Protein AF-A0AA90SPV7-F1 (afdb_monomer_lite)

Foldseek 3Di:
DQFDQDPN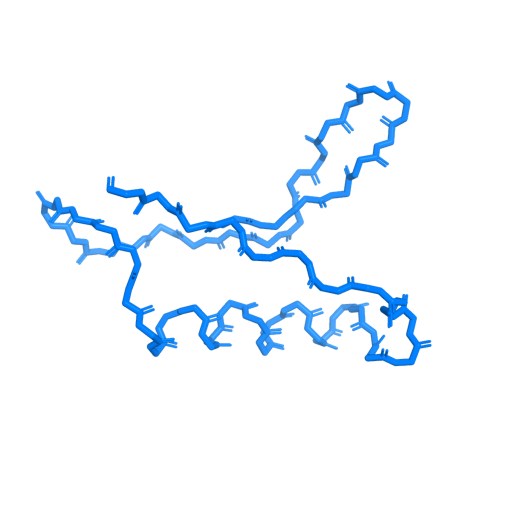DTHDDFDDDDPDPDDDDDPVVVVVRVVVVCVVQPPVNDPDDDDDDDD

Structure (mmCIF, N/CA/C/O backbone):
data_AF-A0AA90SPV7-F1
#
_entry.id   AF-A0AA90SPV7-F1
#
loop_
_atom_site.group_PDB
_atom_site.id
_atom_site.type_symbol
_atom_site.label_atom_id
_atom_site.label_alt_id
_atom_site.label_comp_id
_atom_site.label_asym_id
_atom_site.label_entity_id
_atom_site.label_seq_id
_atom_site.pdbx_PDB_ins_code
_atom_site.Cartn_x
_atom_site.Cartn_y
_atom_site.Cartn_z
_atom_site.occupancy
_atom_site.B_iso_or_equiv
_atom_site.auth_seq_id
_atom_site.auth_comp_id
_atom_site.auth_asym_id
_atom_site.auth_atom_id
_atom_site.pdbx_PDB_model_num
ATOM 1 N N . MET A 1 1 ? 5.479 3.996 -0.337 1.00 80.38 1 MET A N 1
ATOM 2 C CA . MET A 1 1 ? 5.209 3.950 1.115 1.00 80.38 1 MET A CA 1
ATOM 3 C C . MET A 1 1 ? 3.737 4.240 1.325 1.00 80.38 1 MET A C 1
ATOM 5 O O . MET A 1 1 ? 3.220 5.115 0.645 1.00 80.38 1 MET A O 1
ATOM 9 N N . VAL A 1 2 ? 3.090 3.516 2.233 1.00 85.75 2 VAL A N 1
ATOM 10 C CA . VAL A 1 2 ? 1.711 3.749 2.667 1.00 85.75 2 VAL A CA 1
ATOM 11 C C . VAL A 1 2 ? 1.707 3.935 4.178 1.00 85.75 2 VAL A C 1
ATOM 13 O O . VAL A 1 2 ? 2.387 3.205 4.907 1.00 85.75 2 VAL A O 1
ATOM 16 N N . SER A 1 3 ? 0.963 4.933 4.638 1.00 88.19 3 SER A N 1
ATOM 17 C CA . SER A 1 3 ? 0.846 5.318 6.039 1.00 88.19 3 SER A CA 1
ATOM 18 C C . SER A 1 3 ? -0.609 5.568 6.425 1.00 88.19 3 SER A C 1
ATOM 20 O O . SER A 1 3 ? -1.465 5.806 5.574 1.00 88.19 3 SER A O 1
ATOM 22 N N . ILE A 1 4 ? -0.879 5.512 7.726 1.00 88.88 4 ILE A N 1
ATOM 23 C CA . ILE A 1 4 ? -2.141 5.943 8.323 1.00 88.88 4 ILE A CA 1
ATOM 24 C C . ILE A 1 4 ? -1.933 7.353 8.867 1.00 88.88 4 ILE A C 1
ATOM 26 O O . ILE A 1 4 ? -1.020 7.586 9.659 1.00 88.88 4 ILE A O 1
ATOM 30 N N . ALA A 1 5 ? -2.787 8.288 8.461 1.00 91.06 5 ALA A N 1
ATOM 31 C CA . ALA A 1 5 ? -2.838 9.611 9.065 1.00 91.06 5 ALA A CA 1
ATOM 32 C C . ALA A 1 5 ? -3.663 9.552 10.361 1.00 91.06 5 ALA A C 1
ATOM 34 O O . ALA A 1 5 ? -4.854 9.245 10.331 1.00 91.06 5 ALA A O 1
ATOM 35 N N . TRP A 1 6 ? -3.039 9.849 11.499 1.00 92.38 6 TRP A N 1
ATOM 36 C CA . TRP A 1 6 ? -3.686 9.878 12.808 1.00 92.38 6 TRP A CA 1
ATOM 37 C C . TRP A 1 6 ? -3.175 11.048 13.651 1.00 92.38 6 TRP A C 1
ATOM 39 O O . TRP A 1 6 ? -1.972 11.201 13.831 1.00 92.38 6 TRP A O 1
ATOM 49 N N . GLN A 1 7 ? -4.085 11.888 14.160 1.00 95.38 7 GLN A N 1
ATOM 50 C CA . GLN A 1 7 ? -3.763 13.071 14.981 1.00 95.38 7 GLN A CA 1
ATOM 51 C C . GLN A 1 7 ? -2.651 13.962 14.392 1.00 95.38 7 GLN A C 1
ATOM 53 O O . GLN A 1 7 ? -1.716 14.363 15.079 1.00 95.38 7 GLN A O 1
ATOM 58 N N . GLY A 1 8 ? -2.722 14.238 13.087 1.00 94.06 8 GLY A N 1
ATOM 59 C CA . GLY A 1 8 ? -1.709 15.038 12.385 1.00 94.06 8 GLY A CA 1
ATOM 60 C C . GLY A 1 8 ? -0.372 14.322 12.157 1.00 94.06 8 GLY A C 1
ATOM 61 O O . GLY A 1 8 ? 0.540 14.913 11.589 1.00 94.06 8 GLY A O 1
ATOM 62 N N . THR A 1 9 ? -0.251 13.053 12.552 1.00 93.69 9 THR A N 1
ATOM 63 C CA . THR A 1 9 ? 0.942 12.224 12.356 1.00 93.69 9 THR A CA 1
ATOM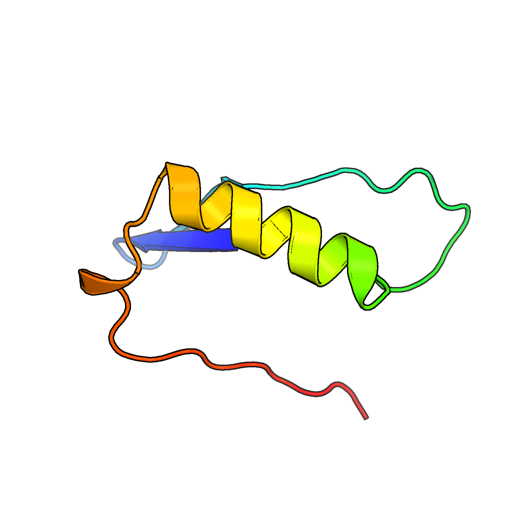 64 C C . THR A 1 9 ? 0.702 11.187 11.267 1.00 93.69 9 THR A C 1
ATOM 66 O O . THR A 1 9 ? -0.319 10.506 11.252 1.00 93.69 9 THR A O 1
ATOM 69 N N . SER A 1 10 ? 1.662 11.031 10.357 1.00 92.94 10 SER A N 1
ATOM 70 C CA . SER A 1 10 ? 1.658 9.959 9.360 1.00 92.94 10 SER A CA 1
ATOM 71 C C . SER A 1 10 ? 2.445 8.761 9.892 1.00 92.94 10 SER A C 1
ATOM 73 O O . SER A 1 10 ? 3.673 8.805 9.947 1.00 92.94 10 SER A O 1
ATOM 75 N N . ILE A 1 11 ? 1.750 7.684 10.254 1.00 91.56 11 ILE A N 1
ATOM 76 C CA . ILE A 1 11 ? 2.347 6.451 10.781 1.00 91.56 11 ILE A CA 1
ATOM 77 C C . ILE A 1 11 ? 2.563 5.470 9.619 1.00 91.56 11 ILE A C 1
ATOM 79 O O . ILE A 1 11 ? 1.577 4.997 9.047 1.00 91.56 11 ILE A O 1
ATOM 83 N N . PRO A 1 12 ? 3.808 5.157 9.222 1.00 89.56 12 PRO A N 1
ATOM 84 C CA . PRO A 1 12 ? 4.072 4.239 8.117 1.00 89.56 12 PRO A CA 1
ATOM 85 C C . PRO A 1 12 ? 3.634 2.814 8.476 1.00 89.56 12 PRO A C 1
ATOM 87 O O . PRO A 1 12 ? 3.979 2.305 9.538 1.00 89.56 12 PRO A O 1
ATOM 90 N N . ILE A 1 13 ? 2.888 2.167 7.578 1.00 87.25 13 ILE A N 1
ATOM 91 C CA . ILE A 1 13 ? 2.391 0.792 7.766 1.00 87.25 13 ILE A CA 1
ATOM 92 C C . ILE A 1 13 ? 2.974 -0.189 6.751 1.00 87.25 13 ILE A C 1
ATOM 94 O O . ILE A 1 13 ? 3.247 -1.336 7.087 1.00 87.25 13 ILE A O 1
ATOM 98 N N . VAL A 1 14 ? 3.196 0.258 5.513 1.00 88.50 14 VAL A N 1
ATOM 99 C CA . VAL A 1 14 ? 3.763 -0.570 4.446 1.00 88.50 14 VAL A CA 1
ATOM 100 C C . VAL A 1 14 ? 4.807 0.245 3.701 1.00 88.50 14 VAL A C 1
ATOM 102 O O . VAL A 1 14 ? 4.519 1.291 3.113 1.00 88.50 14 VAL A O 1
ATOM 105 N N . TRP A 1 15 ? 6.040 -0.241 3.699 1.00 86.38 15 TRP A N 1
ATOM 106 C CA . TRP A 1 15 ? 7.105 0.301 2.870 1.00 86.38 15 TRP A CA 1
ATOM 107 C C . TRP A 1 15 ? 7.996 -0.818 2.349 1.00 86.38 15 TRP A C 1
ATOM 109 O O . TRP A 1 15 ? 7.962 -1.962 2.811 1.00 86.38 15 TRP A O 1
ATOM 119 N N . GLU A 1 16 ? 8.768 -0.460 1.336 1.00 82.62 16 GLU A N 1
ATOM 120 C CA . GLU A 1 16 ? 9.749 -1.328 0.721 1.00 82.62 16 GLU A CA 1
ATOM 121 C C . GLU A 1 16 ? 10.937 -0.471 0.315 1.00 82.62 16 GLU A C 1
ATOM 123 O O . GLU A 1 16 ? 10.765 0.596 -0.281 1.00 82.62 16 GLU A O 1
ATOM 128 N N . CYS A 1 17 ? 12.129 -0.923 0.687 1.00 84.69 17 CYS A N 1
ATOM 129 C CA . CYS A 1 17 ? 13.362 -0.358 0.171 1.00 84.69 17 CYS A CA 1
ATOM 130 C C . CYS A 1 17 ? 13.630 -1.032 -1.169 1.00 84.69 17 CYS A C 1
ATOM 132 O O . CYS A 1 17 ? 14.008 -2.198 -1.209 1.00 84.69 17 CYS A O 1
ATOM 134 N N . LEU A 1 18 ? 13.385 -0.305 -2.256 1.00 83.69 18 LEU A N 1
ATOM 135 C CA . LEU A 1 18 ? 13.632 -0.813 -3.598 1.00 83.69 18 LEU A CA 1
ATOM 136 C C . LEU A 1 18 ? 15.145 -0.862 -3.834 1.00 83.69 18 LEU A C 1
ATOM 138 O O . LEU A 1 18 ? 15.823 0.154 -3.669 1.00 83.69 18 LEU A O 1
ATOM 142 N N . ASP A 1 19 ? 15.664 -2.021 -4.235 1.00 80.19 19 ASP A N 1
ATOM 143 C CA . ASP A 1 19 ? 17.086 -2.200 -4.545 1.00 80.19 19 ASP A CA 1
ATOM 144 C C . ASP A 1 19 ? 17.413 -1.634 -5.934 1.00 80.19 19 ASP A C 1
ATOM 146 O O . ASP A 1 19 ? 17.613 -2.344 -6.921 1.00 80.19 19 ASP A O 1
ATOM 150 N N . LYS A 1 20 ? 17.374 -0.304 -6.032 1.00 77.56 20 LYS A N 1
ATOM 151 C CA . LYS A 1 20 ? 17.691 0.434 -7.255 1.00 77.56 20 LYS A CA 1
ATOM 152 C C . LYS A 1 20 ? 18.700 1.515 -6.954 1.00 77.56 20 LYS A C 1
ATOM 154 O O . LYS A 1 20 ? 18.568 2.258 -5.987 1.00 77.56 20 LYS A O 1
ATOM 159 N N . LYS A 1 21 ? 19.639 1.705 -7.878 1.00 70.94 21 LYS A N 1
ATOM 160 C CA . LYS A 1 21 ? 20.683 2.740 -7.792 1.00 70.94 21 LYS A CA 1
ATOM 161 C C . LYS A 1 21 ? 20.179 4.179 -8.033 1.00 70.94 21 LYS A C 1
ATOM 163 O O . LYS A 1 21 ? 20.987 5.098 -8.073 1.00 70.94 21 LYS A O 1
ATOM 168 N N . GLY A 1 22 ? 18.866 4.378 -8.169 1.00 61.53 22 GLY A N 1
ATOM 169 C CA . GLY A 1 22 ? 18.210 5.671 -8.377 1.00 61.53 22 GLY A CA 1
ATOM 170 C C . GLY A 1 22 ? 17.022 5.548 -9.336 1.00 61.53 22 GLY A C 1
ATOM 171 O O . GLY A 1 22 ? 17.157 4.966 -10.409 1.00 61.53 22 GLY A O 1
ATOM 172 N N . GLY A 1 23 ? 15.853 6.064 -8.944 1.00 70.00 23 GLY A N 1
ATOM 173 C CA . GLY A 1 23 ? 14.642 6.073 -9.773 1.00 70.00 23 GLY A CA 1
ATOM 174 C C . GLY A 1 23 ? 13.351 5.844 -8.982 1.00 70.00 23 GLY A C 1
ATOM 175 O O . GLY A 1 23 ? 13.370 5.320 -7.870 1.00 70.00 23 GLY A O 1
ATOM 176 N N . ASN A 1 24 ? 12.220 6.238 -9.569 1.00 76.88 24 ASN A N 1
ATOM 177 C CA . ASN A 1 24 ? 10.893 6.025 -8.988 1.00 76.88 24 ASN A CA 1
ATOM 178 C C . ASN A 1 24 ? 10.485 4.540 -9.008 1.00 76.88 24 ASN A C 1
ATOM 180 O O . ASN A 1 24 ? 11.065 3.707 -9.716 1.00 76.88 24 ASN A O 1
ATOM 184 N N . SER A 1 25 ? 9.449 4.203 -8.238 1.00 77.75 25 SER A N 1
ATOM 185 C CA . SER A 1 25 ? 8.795 2.902 -8.366 1.00 77.75 25 SER A CA 1
ATOM 186 C C . SER A 1 25 ? 8.149 2.748 -9.744 1.00 77.75 25 SER A C 1
ATOM 188 O O . SER A 1 25 ? 7.537 3.694 -10.257 1.00 77.75 25 SER A O 1
ATOM 190 N N . ASN A 1 26 ? 8.279 1.559 -10.331 1.00 85.31 26 ASN A N 1
ATOM 191 C CA . ASN A 1 26 ? 7.599 1.182 -11.568 1.00 85.31 26 ASN A CA 1
ATOM 192 C C . ASN A 1 26 ? 6.180 0.657 -11.270 1.00 85.31 26 ASN A C 1
ATOM 194 O O . ASN A 1 26 ? 5.741 0.623 -10.118 1.00 85.31 26 ASN A O 1
ATOM 198 N N . THR A 1 27 ? 5.444 0.288 -12.316 1.00 86.94 27 THR A N 1
ATOM 199 C CA . THR A 1 27 ? 4.071 -0.215 -12.190 1.00 86.94 27 THR A CA 1
ATOM 200 C C . THR A 1 27 ? 3.995 -1.486 -11.345 1.00 86.94 27 THR A C 1
ATOM 202 O O . THR A 1 27 ? 3.174 -1.542 -10.433 1.00 86.94 27 THR A O 1
ATOM 205 N N . ASP A 1 28 ? 4.872 -2.460 -11.586 1.00 88.88 28 ASP A N 1
ATOM 206 C CA . ASP A 1 28 ? 4.834 -3.766 -10.913 1.00 88.88 28 ASP A CA 1
ATOM 207 C C . ASP A 1 28 ? 5.106 -3.646 -9.410 1.00 88.88 28 ASP A C 1
ATOM 209 O O . ASP A 1 28 ? 4.414 -4.236 -8.587 1.00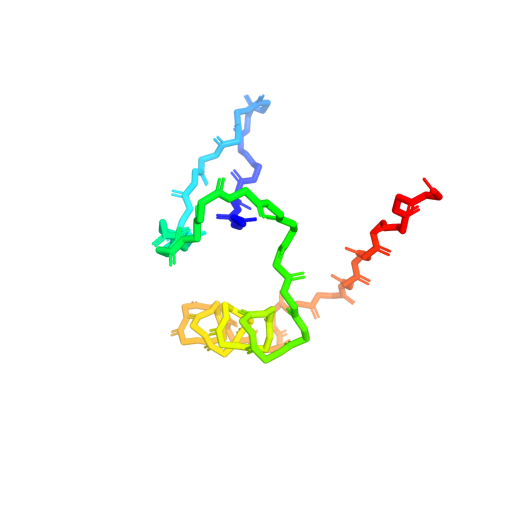 88.88 28 ASP A O 1
ATOM 213 N N . GLU A 1 29 ? 6.053 -2.797 -9.022 1.00 87.56 29 GLU A N 1
ATOM 214 C CA . GLU A 1 29 ? 6.349 -2.522 -7.615 1.00 87.56 29 GLU A CA 1
ATOM 215 C C . GLU A 1 29 ? 5.216 -1.762 -6.930 1.00 87.56 29 GLU A C 1
ATOM 217 O O . GLU A 1 29 ? 4.926 -1.991 -5.756 1.00 87.56 29 GLU A O 1
ATOM 222 N N . ARG A 1 30 ? 4.551 -0.848 -7.648 1.00 87.19 30 ARG A N 1
ATOM 223 C CA . ARG A 1 30 ? 3.363 -0.165 -7.121 1.00 87.19 30 ARG A CA 1
ATOM 224 C C . ARG A 1 30 ? 2.229 -1.163 -6.903 1.00 87.19 30 ARG A C 1
ATOM 226 O O . ARG A 1 30 ? 1.580 -1.086 -5.864 1.00 87.19 30 ARG A O 1
ATOM 233 N N . ILE A 1 31 ? 2.027 -2.107 -7.824 1.00 89.75 31 ILE A N 1
ATOM 234 C CA . ILE A 1 31 ? 1.053 -3.197 -7.669 1.00 89.75 31 ILE A CA 1
ATOM 235 C C . ILE A 1 31 ? 1.411 -4.053 -6.452 1.00 89.75 31 ILE A C 1
ATOM 237 O O . ILE A 1 31 ? 0.567 -4.215 -5.576 1.00 89.75 31 ILE A O 1
ATOM 241 N N . ALA A 1 32 ? 2.662 -4.499 -6.326 1.00 90.06 32 ALA A N 1
ATOM 242 C CA . ALA A 1 32 ? 3.111 -5.316 -5.197 1.00 90.06 32 ALA A CA 1
ATOM 243 C C . ALA A 1 32 ? 2.891 -4.617 -3.842 1.00 90.06 32 ALA A C 1
ATOM 245 O O . ALA A 1 32 ? 2.415 -5.222 -2.879 1.00 90.06 32 ALA A O 1
ATOM 246 N N . VAL A 1 33 ? 3.172 -3.312 -3.758 1.00 88.62 33 VAL A N 1
ATOM 247 C CA . VAL A 1 33 ? 2.881 -2.519 -2.555 1.00 88.62 33 VAL A CA 1
ATOM 248 C C . VAL A 1 33 ? 1.376 -2.463 -2.277 1.00 88.62 33 VAL A C 1
ATOM 250 O O . VAL A 1 33 ? 0.977 -2.618 -1.123 1.00 88.62 33 VAL A O 1
ATOM 253 N N . MET A 1 34 ? 0.534 -2.274 -3.296 1.00 89.31 34 MET A N 1
ATOM 254 C CA . MET A 1 34 ? -0.924 -2.243 -3.126 1.00 89.31 34 MET A CA 1
ATOM 255 C C . MET A 1 34 ? -1.491 -3.599 -2.698 1.00 89.31 34 MET A C 1
ATOM 257 O O . MET A 1 34 ? -2.313 -3.648 -1.786 1.00 89.31 34 MET A O 1
ATOM 261 N N . GLU A 1 35 ? -1.022 -4.704 -3.274 1.00 91.50 35 GLU A N 1
ATOM 262 C CA . GLU A 1 35 ? -1.404 -6.056 -2.851 1.00 91.50 35 GLU A CA 1
ATOM 263 C C . GLU A 1 35 ? -1.040 -6.301 -1.382 1.00 91.50 35 GLU A C 1
ATOM 265 O O . GLU A 1 35 ? -1.857 -6.797 -0.604 1.00 91.50 35 GLU A O 1
ATOM 270 N N . ARG A 1 36 ? 0.150 -5.856 -0.955 1.00 90.75 36 ARG A N 1
ATOM 271 C CA . ARG A 1 36 ? 0.556 -5.912 0.456 1.00 90.75 36 ARG A CA 1
ATOM 272 C C . ARG A 1 36 ? -0.354 -5.077 1.350 1.00 90.75 36 ARG A C 1
ATOM 274 O O . ARG A 1 36 ? -0.692 -5.531 2.437 1.00 90.75 36 ARG A O 1
ATOM 281 N N . VAL A 1 37 ? -0.773 -3.889 0.916 1.00 90.12 37 VAL A N 1
ATOM 282 C CA . VAL A 1 37 ? -1.736 -3.058 1.661 1.00 90.12 37 VAL A CA 1
ATOM 283 C C . VAL A 1 37 ? -3.073 -3.776 1.821 1.00 90.12 37 VAL A C 1
ATOM 285 O O . VAL A 1 37 ? -3.629 -3.763 2.918 1.00 90.12 37 VAL A O 1
ATOM 288 N N . LEU A 1 38 ? -3.564 -4.442 0.773 1.00 91.44 38 LEU A N 1
ATOM 289 C CA . LEU A 1 38 ? -4.846 -5.150 0.804 1.00 91.44 38 LEU A CA 1
ATOM 290 C C . LEU A 1 38 ? -4.866 -6.344 1.773 1.00 91.44 38 LEU A C 1
ATOM 292 O O . LEU A 1 38 ? -5.940 -6.707 2.254 1.00 91.44 38 LEU A O 1
ATOM 296 N N . ASN A 1 39 ? -3.701 -6.894 2.136 1.00 91.12 39 ASN A N 1
ATOM 297 C CA . ASN A 1 39 ? -3.594 -7.894 3.206 1.00 91.12 39 ASN A CA 1
ATOM 298 C C . ASN A 1 39 ? -3.909 -7.322 4.601 1.00 91.12 39 ASN A C 1
ATOM 300 O O . ASN A 1 39 ? -4.326 -8.068 5.484 1.00 91.12 39 ASN A O 1
ATOM 304 N N . PHE A 1 40 ? -3.724 -6.015 4.813 1.00 88.88 40 PHE A N 1
ATOM 305 C CA . PHE A 1 40 ? -4.000 -5.347 6.093 1.00 88.88 40 PHE A CA 1
ATOM 306 C C . PHE A 1 40 ? -5.311 -4.559 6.075 1.00 88.88 40 PHE A C 1
ATOM 308 O O . PHE A 1 40 ? -6.030 -4.506 7.074 1.00 88.88 40 PHE A O 1
ATOM 315 N N . ILE A 1 41 ? -5.620 -3.927 4.942 1.00 88.56 41 ILE A N 1
ATOM 316 C CA . ILE A 1 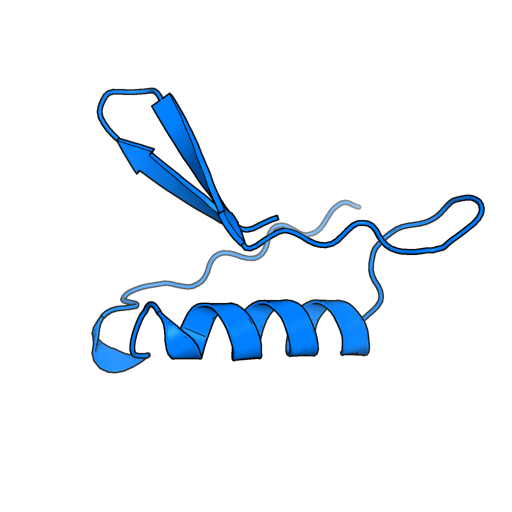41 ? -6.783 -3.065 4.752 1.00 88.56 41 ILE A CA 1
ATOM 317 C C . ILE A 1 41 ? -7.649 -3.696 3.660 1.00 88.56 41 ILE A C 1
ATOM 319 O O . ILE A 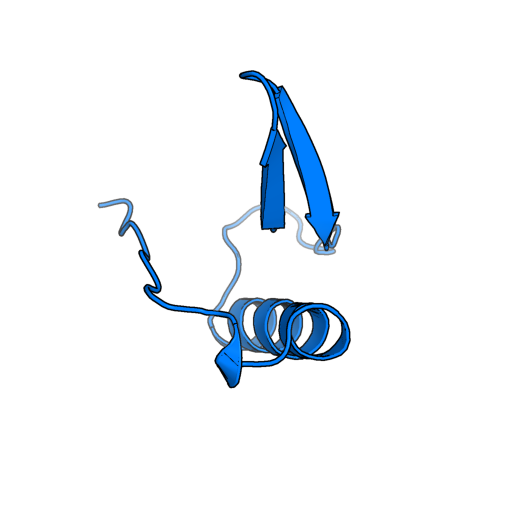1 41 ? -7.362 -3.521 2.476 1.00 88.56 41 ILE A O 1
ATOM 323 N N . PRO A 1 42 ? -8.724 -4.417 4.028 1.00 89.31 42 PRO A N 1
ATOM 324 C CA . PRO A 1 42 ? -9.620 -5.008 3.047 1.00 89.31 42 PRO A CA 1
ATOM 325 C C . PRO A 1 42 ? -10.175 -3.934 2.118 1.00 89.31 42 PRO A C 1
ATOM 327 O O . PRO A 1 42 ? -10.574 -2.866 2.582 1.00 89.31 42 PRO A O 1
ATOM 330 N N . ILE A 1 43 ? -10.303 -4.252 0.830 1.00 90.56 43 ILE A N 1
ATOM 331 C CA . ILE A 1 43 ? -10.789 -3.306 -0.186 1.00 90.56 43 ILE A CA 1
ATOM 332 C C . ILE A 1 43 ? -12.139 -2.666 0.178 1.00 90.56 43 ILE A C 1
ATOM 334 O O . ILE A 1 43 ? -12.364 -1.496 -0.093 1.00 90.56 43 ILE A O 1
ATOM 338 N N . LYS A 1 44 ? -13.003 -3.395 0.899 1.00 93.44 44 LYS A N 1
ATOM 339 C CA . LYS A 1 44 ? -14.301 -2.905 1.401 1.00 93.44 44 LYS A CA 1
ATOM 340 C C . LYS A 1 44 ? -14.192 -1.747 2.405 1.00 93.44 44 LYS A C 1
ATOM 342 O O . LYS A 1 44 ? -15.207 -1.150 2.739 1.00 93.44 44 LYS A O 1
ATOM 347 N N . ARG A 1 45 ? -12.998 -1.478 2.940 1.00 89.94 45 ARG A N 1
ATOM 348 C CA . ARG A 1 45 ? -12.710 -0.375 3.872 1.00 89.94 45 ARG A CA 1
ATOM 349 C C . ARG A 1 45 ? -11.999 0.800 3.192 1.00 89.94 45 ARG A C 1
ATOM 351 O O . ARG A 1 45 ? -11.650 1.753 3.881 1.00 89.94 45 ARG A O 1
ATOM 358 N N . ILE A 1 46 ? -11.761 0.727 1.881 1.00 89.88 46 ILE A N 1
ATOM 359 C CA . ILE A 1 46 ? -11.148 1.796 1.091 1.00 89.88 46 ILE A CA 1
ATOM 360 C C . ILE A 1 46 ? -12.269 2.522 0.353 1.00 89.88 46 ILE A C 1
ATOM 362 O O . ILE A 1 46 ? -12.869 1.966 -0.560 1.00 89.88 46 ILE A O 1
ATOM 366 N N . ASP A 1 47 ? -12.549 3.753 0.768 1.00 92.38 47 ASP A N 1
ATOM 367 C CA . ASP A 1 47 ? -13.592 4.578 0.151 1.00 92.38 47 ASP A CA 1
ATOM 368 C C . ASP A 1 47 ? -13.083 5.276 -1.120 1.00 92.38 47 ASP A C 1
ATOM 370 O O . ASP A 1 47 ? -13.756 5.316 -2.142 1.00 92.38 47 ASP A O 1
ATOM 374 N N . ASN A 1 48 ? -11.843 5.774 -1.085 1.00 88.88 48 ASN A N 1
ATOM 375 C CA . ASN A 1 48 ? -11.233 6.503 -2.192 1.00 88.88 48 ASN A CA 1
ATOM 376 C C . ASN A 1 48 ? -9.751 6.138 -2.346 1.00 88.88 48 ASN A C 1
ATOM 378 O O . ASN A 1 48 ? -9.045 5.932 -1.357 1.00 88.88 48 ASN A O 1
ATOM 382 N N . LEU A 1 49 ? -9.272 6.111 -3.592 1.00 86.88 49 LEU A N 1
ATOM 383 C CA . LEU A 1 49 ? -7.857 5.973 -3.936 1.00 86.88 49 LEU A CA 1
ATOM 384 C C . LEU A 1 49 ? -7.408 7.222 -4.697 1.00 86.88 49 LEU A C 1
ATOM 386 O O . LEU A 1 49 ? -7.839 7.461 -5.823 1.00 86.88 49 LEU A O 1
ATOM 390 N N . LEU A 1 50 ? -6.527 8.006 -4.080 1.00 84.38 50 LEU A N 1
ATOM 391 C CA . LEU A 1 50 ? -5.917 9.181 -4.696 1.00 84.38 50 LEU A CA 1
ATOM 392 C C . LEU A 1 50 ? -4.490 8.830 -5.116 1.00 84.38 50 LEU A C 1
ATOM 394 O O . LEU A 1 50 ? -3.673 8.435 -4.286 1.00 84.38 50 LEU A O 1
ATOM 398 N N . ALA A 1 51 ? -4.194 8.972 -6.405 1.00 78.88 51 ALA A N 1
ATOM 399 C CA . ALA A 1 51 ? -2.868 8.744 -6.962 1.00 78.88 51 ALA A CA 1
ATOM 400 C C . ALA A 1 51 ? -2.387 10.034 -7.630 1.00 78.88 51 ALA A C 1
ATOM 402 O O . ALA A 1 51 ? -2.774 10.335 -8.760 1.00 78.88 51 ALA A O 1
ATOM 403 N N . ASP A 1 52 ? -1.570 10.801 -6.909 1.00 76.88 52 ASP A N 1
ATOM 404 C CA . ASP A 1 52 ? -0.951 12.003 -7.459 1.00 76.88 52 ASP A CA 1
ATOM 405 C C . ASP A 1 52 ? 0.052 11.636 -8.563 1.00 76.88 52 ASP A C 1
ATOM 407 O O . ASP A 1 52 ? 0.795 10.651 -8.458 1.00 76.88 52 ASP A O 1
ATOM 411 N N . ARG A 1 53 ? 0.047 12.416 -9.647 1.00 63.12 53 ARG A N 1
ATOM 412 C CA . ARG A 1 53 ? 0.958 12.241 -10.780 1.00 63.12 53 ARG A CA 1
ATOM 413 C C . ARG A 1 53 ? 1.991 13.362 -10.708 1.00 63.12 53 ARG A C 1
ATOM 415 O O . ARG A 1 53 ? 1.663 14.507 -10.992 1.00 63.12 53 ARG A O 1
ATOM 422 N N . SER A 1 54 ? 3.237 13.034 -10.372 1.00 58.28 54 SER A N 1
ATOM 423 C CA . SER A 1 54 ? 4.343 13.978 -10.543 1.00 58.28 54 SER A CA 1
ATOM 424 C C . SER A 1 54 ? 4.570 14.192 -12.045 1.00 58.28 54 SER A C 1
ATOM 426 O O . SER A 1 54 ? 4.857 13.215 -12.744 1.00 58.28 54 SER A O 1
ATOM 428 N N . LEU A 1 55 ? 4.375 15.424 -12.529 1.00 41.50 55 LEU A N 1
ATOM 429 C CA . LEU A 1 55 ? 4.7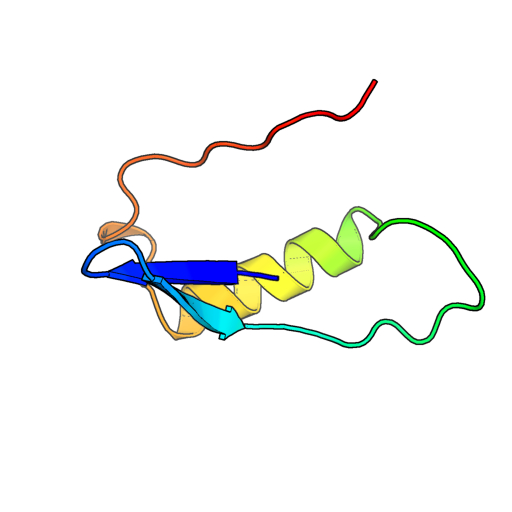59 15.856 -13.882 1.00 41.50 55 LEU A CA 1
ATOM 430 C C . LEU A 1 55 ? 6.274 15.752 -14.090 1.00 41.50 55 LEU A C 1
ATOM 432 O O . LEU A 1 55 ? 7.016 16.025 -13.119 1.00 41.50 55 LEU A O 1
#

Secondary structure (DSSP, 8-state):
-EEEEETTEEEEEE------SS----HHHHHHHHHHHHTTS-GGG----------

Radius of gyration: 12.62 Å; chains: 1; bounding box: 35×24×29 Å

Sequence (55 aa):
MVSIAWQGTSIPIVWECLDKKGGNSNTDERIAVMERVLNFIPIKRIDNLLADRSL

pLDDT: mean 84.77, std 9.98, range [41.5, 95.38]